Protein AF-A0A0P0N618-F1 (afdb_monomer_lite)

Organism: NCBI:txid1273541

pLDDT: mean 90.65, std 11.32, range [45.03, 98.25]

Radius of gyration: 12.12 Å; chains: 1; bounding box: 24×22×37 Å

Structure (mmCIF, N/CA/C/O backbone):
data_AF-A0A0P0N618-F1
#
_entry.id   AF-A0A0P0N618-F1
#
loop_
_atom_site.group_PDB
_atom_site.id
_atom_site.type_symbol
_atom_site.label_atom_id
_atom_site.label_alt_id
_atom_site.label_comp_id
_atom_site.label_asym_id
_atom_site.label_entity_id
_atom_site.label_seq_id
_atom_site.pdbx_PDB_ins_code
_atom_site.Cartn_x
_atom_site.Cartn_y
_atom_site.Cartn_z
_atom_site.occupancy
_atom_site.B_iso_or_equiv
_atom_site.auth_seq_id
_atom_site.auth_comp_id
_atom_site.auth_asym_id
_atom_site.auth_atom_id
_atom_site.pdbx_PDB_model_num
ATOM 1 N N . MET A 1 1 ? 0.474 10.234 17.162 1.00 45.03 1 MET A N 1
ATOM 2 C CA . MET A 1 1 ? -0.125 9.717 15.915 1.00 45.03 1 MET A CA 1
ATOM 3 C C . MET A 1 1 ? 0.198 8.244 15.884 1.00 45.03 1 MET A C 1
ATOM 5 O O . MET A 1 1 ? 1.373 7.931 16.013 1.00 45.03 1 MET A O 1
ATOM 9 N N . ASN A 1 2 ? -0.797 7.363 15.804 1.00 56.94 2 ASN A N 1
ATOM 10 C CA . ASN A 1 2 ? -0.501 5.946 15.611 1.00 56.94 2 ASN A CA 1
ATOM 11 C C . ASN A 1 2 ? 0.152 5.808 14.234 1.00 56.94 2 ASN A C 1
ATOM 13 O O . ASN A 1 2 ? -0.405 6.283 13.242 1.00 56.94 2 ASN A O 1
ATOM 17 N N . GLU A 1 3 ? 1.365 5.262 14.191 1.00 73.19 3 GLU A N 1
ATOM 18 C CA . GLU A 1 3 ? 2.018 4.945 12.927 1.00 73.19 3 GLU A CA 1
ATOM 19 C C . GLU A 1 3 ? 1.152 3.939 12.170 1.00 73.19 3 GLU A C 1
ATOM 21 O O . GLU A 1 3 ? 0.593 3.006 12.746 1.00 73.19 3 GLU A O 1
ATOM 26 N N . ILE A 1 4 ? 0.991 4.163 10.870 1.00 85.69 4 ILE A N 1
ATOM 27 C CA . ILE A 1 4 ? 0.212 3.263 10.030 1.00 85.69 4 ILE A CA 1
ATOM 28 C C . ILE A 1 4 ? 1.039 2.016 9.793 1.00 85.69 4 ILE A C 1
ATOM 30 O O . ILE A 1 4 ? 2.053 2.052 9.098 1.00 85.69 4 ILE A O 1
ATOM 34 N N . GLU A 1 5 ? 0.583 0.907 10.359 1.00 91.88 5 GLU A N 1
ATOM 35 C CA . GLU A 1 5 ? 1.211 -0.382 10.137 1.00 91.88 5 GLU A CA 1
ATOM 36 C C . GLU A 1 5 ? 0.806 -0.950 8.774 1.00 91.88 5 GLU A C 1
ATOM 38 O O . GLU A 1 5 ? -0.369 -1.220 8.504 1.00 91.88 5 GLU A O 1
ATOM 43 N N . LEU A 1 6 ? 1.808 -1.151 7.919 1.00 95.12 6 LEU A N 1
ATOM 44 C CA . LEU A 1 6 ? 1.664 -1.769 6.606 1.00 95.12 6 LEU A CA 1
ATOM 45 C C . LEU A 1 6 ? 2.153 -3.218 6.646 1.00 95.12 6 LEU A C 1
ATOM 47 O O . LEU A 1 6 ? 3.260 -3.506 7.101 1.00 95.12 6 LEU A O 1
ATOM 51 N N . GLU A 1 7 ? 1.336 -4.121 6.122 1.00 97.00 7 GLU A N 1
ATOM 52 C CA . GLU A 1 7 ? 1.668 -5.524 5.886 1.00 97.00 7 GLU A CA 1
ATOM 53 C C . GLU A 1 7 ? 1.888 -5.732 4.385 1.00 97.00 7 GLU A C 1
ATOM 55 O O . GLU A 1 7 ? 1.006 -5.413 3.588 1.00 97.00 7 GLU A O 1
ATOM 60 N N . LEU A 1 8 ? 3.062 -6.228 3.981 1.00 97.44 8 LEU A N 1
ATOM 61 C CA . LEU A 1 8 ? 3.302 -6.608 2.588 1.00 97.44 8 LEU A CA 1
ATOM 62 C C . LEU A 1 8 ? 2.546 -7.906 2.300 1.00 97.44 8 LEU A C 1
ATOM 64 O O . LEU A 1 8 ? 2.779 -8.913 2.961 1.00 97.44 8 LEU A O 1
ATOM 68 N N . VAL A 1 9 ? 1.654 -7.867 1.316 1.00 97.88 9 VAL A N 1
ATOM 69 C CA . VAL A 1 9 ? 0.798 -9.002 0.947 1.00 97.88 9 VAL A CA 1
ATOM 70 C C . VAL A 1 9 ? 1.324 -9.696 -0.296 1.00 97.88 9 VAL A C 1
ATOM 72 O O . VAL A 1 9 ? 1.295 -10.918 -0.382 1.00 97.88 9 VAL A O 1
ATOM 75 N N . GLU A 1 10 ? 1.779 -8.915 -1.272 1.00 97.38 10 GLU A N 1
ATOM 76 C CA . GLU A 1 10 ? 2.126 -9.433 -2.589 1.00 97.38 10 GLU A CA 1
ATOM 77 C C . GLU A 1 10 ? 3.201 -8.562 -3.243 1.00 97.38 10 GLU A C 1
ATOM 79 O O . GLU A 1 10 ? 3.145 -7.331 -3.167 1.00 97.38 10 GLU A O 1
ATOM 84 N N . GLU A 1 11 ? 4.146 -9.214 -3.914 1.00 97.44 11 GLU A N 1
ATOM 85 C CA . GLU A 1 11 ? 5.063 -8.618 -4.884 1.00 97.44 11 GLU A CA 1
ATOM 86 C C . GLU A 1 11 ? 4.818 -9.311 -6.225 1.00 97.44 11 GLU A C 1
ATOM 88 O O . GLU A 1 11 ? 4.781 -10.540 -6.297 1.00 97.44 11 GLU A O 1
ATOM 93 N N . TYR A 1 12 ? 4.624 -8.529 -7.283 1.00 95.50 12 TYR A N 1
ATOM 94 C CA . TYR A 1 12 ? 4.398 -9.048 -8.627 1.00 95.50 12 TYR A CA 1
ATOM 95 C C . TYR A 1 12 ? 4.939 -8.090 -9.683 1.00 95.50 12 TYR A C 1
ATOM 97 O O . TYR A 1 12 ? 5.149 -6.904 -9.434 1.00 95.50 12 TYR A O 1
ATOM 105 N N . GLU A 1 13 ? 5.144 -8.601 -10.889 1.00 95.44 13 GLU A N 1
ATOM 106 C CA . GLU A 1 13 ? 5.530 -7.798 -12.042 1.00 95.44 13 GLU A CA 1
ATOM 107 C C . GLU A 1 13 ? 4.349 -7.680 -13.005 1.00 95.44 13 GLU A C 1
ATOM 109 O O . GLU A 1 13 ? 3.647 -8.654 -13.278 1.00 95.44 13 GLU A O 1
ATOM 114 N N . LEU A 1 14 ? 4.108 -6.476 -13.519 1.00 92.25 14 LEU A N 1
ATOM 115 C CA . LEU A 1 14 ? 3.076 -6.236 -14.521 1.00 92.25 14 LEU A CA 1
ATOM 116 C C . LEU A 1 14 ? 3.570 -5.173 -15.504 1.00 92.25 14 LEU A C 1
ATOM 118 O O . LEU A 1 14 ? 3.906 -4.063 -15.102 1.00 92.25 14 LEU A O 1
ATOM 122 N N . LEU A 1 15 ? 3.595 -5.516 -16.796 1.00 93.44 15 LEU A N 1
ATOM 123 C CA . LEU A 1 15 ? 4.108 -4.659 -17.879 1.00 93.44 15 LEU A CA 1
ATOM 124 C C . LEU A 1 15 ? 5.568 -4.203 -17.671 1.00 93.44 15 LEU A C 1
ATOM 126 O O . LEU A 1 15 ? 5.912 -3.069 -17.986 1.00 93.44 15 LEU A O 1
ATOM 130 N N . GLY A 1 16 ? 6.423 -5.073 -17.122 1.00 94.19 16 GLY A N 1
ATOM 131 C CA . GLY A 1 16 ? 7.827 -4.746 -16.834 1.00 94.19 16 GLY A CA 1
ATOM 132 C C . GLY A 1 16 ? 8.034 -3.897 -15.576 1.00 94.19 16 GLY A C 1
ATOM 133 O O . GLY A 1 16 ? 9.157 -3.497 -15.277 1.00 94.19 16 GLY A O 1
ATOM 134 N N . GLU A 1 17 ? 6.966 -3.600 -14.832 1.00 94.38 17 GLU A N 1
ATOM 135 C CA . GLU A 1 17 ? 7.030 -2.829 -13.595 1.00 94.38 17 GLU A CA 1
ATOM 136 C C . GLU A 1 17 ? 6.811 -3.716 -12.371 1.00 94.38 17 GLU A C 1
ATOM 138 O O . GLU A 1 17 ? 5.799 -4.418 -12.273 1.00 94.38 17 GLU A O 1
ATOM 143 N N . LYS A 1 18 ? 7.715 -3.609 -11.392 1.00 96.50 18 LYS A N 1
ATOM 144 C CA . LYS A 1 18 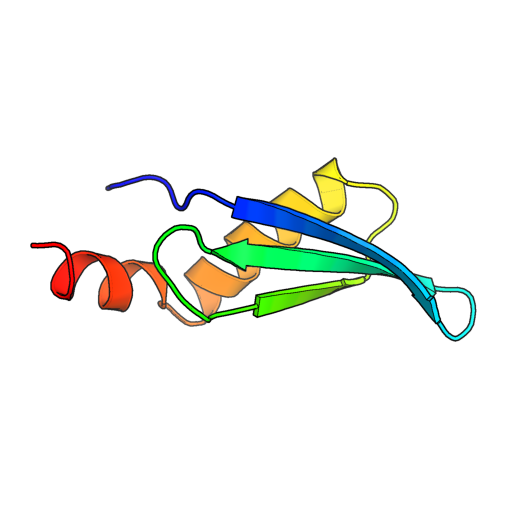? 7.532 -4.207 -10.068 1.00 96.50 18 LYS A CA 1
ATOM 145 C C . LYS A 1 18 ? 6.452 -3.467 -9.287 1.00 96.50 18 LYS A C 1
ATOM 147 O O . LYS A 1 18 ? 6.525 -2.252 -9.080 1.00 96.50 18 LYS A O 1
ATOM 152 N N . ARG A 1 19 ? 5.460 -4.219 -8.829 1.00 97.44 19 ARG A N 1
ATOM 153 C CA . ARG A 1 19 ? 4.328 -3.753 -8.039 1.00 97.44 19 ARG A CA 1
ATOM 154 C C . ARG A 1 19 ? 4.296 -4.469 -6.700 1.00 97.44 19 ARG A C 1
ATOM 156 O O . ARG A 1 19 ? 4.528 -5.670 -6.609 1.00 97.44 19 ARG A O 1
ATOM 163 N N . TYR A 1 20 ? 3.948 -3.709 -5.673 1.00 98.25 20 TYR A N 1
ATOM 164 C CA . TYR A 1 20 ? 3.813 -4.189 -4.309 1.00 98.25 20 TYR A CA 1
ATOM 165 C C . TYR A 1 20 ? 2.421 -3.844 -3.811 1.00 98.25 20 TYR A C 1
ATOM 167 O O . TYR A 1 20 ? 1.929 -2.727 -4.007 1.00 98.25 20 TYR A O 1
ATOM 175 N N . ARG A 1 21 ? 1.785 -4.812 -3.163 1.00 98.00 21 ARG A N 1
ATOM 176 C CA . ARG A 1 21 ? 0.496 -4.642 -2.507 1.00 98.00 21 ARG A CA 1
ATOM 177 C C . ARG A 1 21 ? 0.703 -4.664 -1.003 1.00 98.00 21 ARG A C 1
ATOM 179 O O . ARG A 1 21 ? 1.104 -5.683 -0.445 1.00 98.00 21 ARG A O 1
ATOM 186 N N . PHE A 1 22 ? 0.369 -3.558 -0.351 1.00 98.06 22 PHE A N 1
ATOM 187 C CA . PHE A 1 22 ? 0.338 -3.458 1.102 1.00 98.06 22 PHE A CA 1
ATOM 188 C C . PHE A 1 22 ? -1.094 -3.452 1.606 1.00 98.06 22 PHE A C 1
ATOM 190 O O . PHE A 1 22 ? -1.958 -2.794 1.031 1.00 98.06 22 PHE A O 1
ATOM 197 N N . ARG A 1 23 ? -1.337 -4.132 2.719 1.00 96.94 23 ARG A N 1
ATOM 198 C CA . ARG A 1 23 ? -2.556 -3.990 3.505 1.00 96.94 23 ARG A CA 1
ATOM 199 C C . ARG A 1 23 ? -2.283 -3.070 4.684 1.00 96.94 23 ARG A C 1
ATOM 201 O O . ARG A 1 23 ? -1.281 -3.233 5.377 1.00 96.94 23 ARG A O 1
ATOM 208 N N . ILE A 1 24 ? -3.188 -2.131 4.945 1.00 94.50 24 ILE A N 1
ATOM 209 C CA . ILE A 1 24 ? -3.163 -1.384 6.206 1.00 94.50 24 ILE A CA 1
ATOM 210 C C . ILE A 1 24 ? -3.716 -2.306 7.294 1.00 94.50 24 ILE A C 1
ATOM 212 O O . ILE A 1 24 ? -4.882 -2.721 7.219 1.00 94.50 24 ILE A O 1
ATOM 216 N N . LYS A 1 25 ? -2.893 -2.649 8.292 1.00 91.69 25 LYS A N 1
ATOM 217 C CA . LYS A 1 25 ? -3.303 -3.562 9.365 1.00 91.69 25 LYS A CA 1
ATOM 218 C C . LYS A 1 25 ? -4.554 -3.049 10.076 1.00 91.69 25 LYS A C 1
ATOM 220 O O . LYS A 1 25 ? -4.748 -1.851 10.253 1.00 91.69 25 LYS A O 1
ATOM 225 N N . GLY A 1 26 ? -5.424 -3.980 10.461 1.00 88.75 26 GLY A N 1
ATOM 226 C CA . GLY A 1 26 ? -6.711 -3.656 11.082 1.00 88.75 26 GLY A CA 1
ATOM 227 C C . GLY A 1 26 ? -7.783 -3.156 10.106 1.00 88.75 26 GLY A C 1
ATOM 228 O O . GLY A 1 26 ? -8.889 -2.851 10.535 1.00 88.75 26 GLY A O 1
ATOM 229 N N . THR A 1 27 ? -7.503 -3.107 8.798 1.00 90.69 27 THR A N 1
ATOM 230 C CA . THR A 1 27 ? -8.476 -2.693 7.775 1.00 90.69 27 THR A CA 1
ATOM 231 C C . THR A 1 27 ? -8.552 -3.702 6.625 1.00 90.69 27 THR A C 1
ATOM 233 O O . THR A 1 27 ? -7.757 -4.643 6.535 1.00 90.69 27 THR A O 1
ATOM 236 N N . SER A 1 28 ? -9.512 -3.515 5.720 1.00 94.50 28 SER A N 1
ATOM 237 C CA . SER A 1 28 ? -9.576 -4.187 4.414 1.00 94.50 28 SER A CA 1
ATOM 238 C C . SER A 1 28 ? -9.047 -3.302 3.275 1.00 94.50 28 SER A C 1
ATOM 240 O O . SER A 1 28 ? -9.369 -3.543 2.113 1.00 94.50 28 SER A O 1
ATOM 242 N N . ILE A 1 29 ? -8.280 -2.255 3.597 1.00 94.25 29 ILE A N 1
ATOM 243 C CA . ILE A 1 29 ? -7.735 -1.309 2.622 1.00 94.25 29 ILE A CA 1
ATOM 244 C C . ILE A 1 29 ? -6.393 -1.831 2.114 1.00 94.25 29 ILE A C 1
ATOM 246 O O . ILE A 1 29 ? -5.483 -2.116 2.899 1.00 94.25 29 ILE A O 1
ATOM 250 N N . TYR A 1 30 ? -6.280 -1.909 0.789 1.00 96.75 30 TYR A N 1
ATOM 251 C CA . TYR A 1 30 ? -5.063 -2.298 0.089 1.00 96.75 30 TYR A CA 1
ATOM 252 C C . TYR A 1 30 ? -4.513 -1.127 -0.720 1.00 96.75 30 TYR A C 1
ATOM 254 O O . TYR A 1 30 ? -5.252 -0.444 -1.428 1.00 96.75 30 TYR A O 1
ATOM 262 N N . LEU A 1 31 ? -3.202 -0.942 -0.647 1.00 96.81 31 LEU A N 1
ATOM 263 C CA . LEU A 1 31 ? -2.444 0.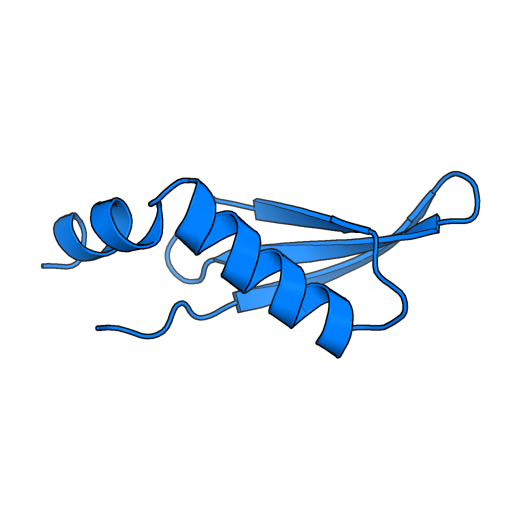043 -1.402 1.00 96.81 31 LEU A CA 1
ATOM 264 C C . LEU A 1 31 ? -1.575 -0.703 -2.406 1.00 96.81 31 LEU A C 1
ATOM 266 O O . LEU A 1 31 ? -0.759 -1.537 -2.019 1.00 96.81 31 LEU A O 1
ATOM 270 N N . ASN A 1 32 ? -1.756 -0.411 -3.691 1.00 96.81 32 ASN A N 1
ATOM 271 C CA . ASN A 1 32 ? -0.914 -0.953 -4.752 1.00 96.81 32 ASN A CA 1
ATOM 272 C C . ASN A 1 32 ? 0.045 0.143 -5.204 1.00 96.81 32 ASN A C 1
ATOM 274 O O . ASN A 1 32 ? -0.392 1.238 -5.558 1.00 96.81 32 ASN A O 1
ATOM 278 N N . VAL A 1 33 ? 1.337 -0.153 -5.200 1.00 96.81 33 VAL A N 1
ATOM 279 C CA . VAL A 1 33 ? 2.389 0.810 -5.527 1.00 96.81 33 VAL A CA 1
ATOM 280 C C . VAL A 1 33 ? 3.396 0.185 -6.479 1.00 96.81 33 VAL A C 1
ATOM 282 O O . VAL A 1 33 ? 3.885 -0.918 -6.245 1.00 96.81 33 VAL A O 1
ATOM 285 N N . THR A 1 34 ? 3.721 0.908 -7.549 1.00 97.19 34 THR A N 1
ATOM 286 C CA . THR A 1 34 ? 4.869 0.594 -8.406 1.00 97.19 34 THR A CA 1
ATOM 287 C C . THR A 1 34 ? 6.142 1.142 -7.753 1.00 97.19 34 THR A C 1
ATOM 289 O O . THR A 1 34 ? 6.226 2.334 -7.425 1.00 97.19 34 THR A O 1
ATOM 292 N N . ALA A 1 35 ? 7.151 0.295 -7.560 1.00 96.69 35 ALA A N 1
ATOM 293 C CA . ALA A 1 35 ? 8.377 0.660 -6.851 1.00 96.69 35 ALA A CA 1
ATOM 294 C C . ALA A 1 35 ? 9.576 -0.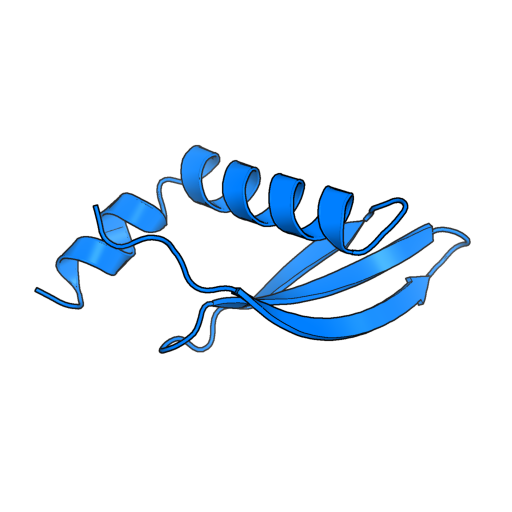194 -7.268 1.00 96.69 35 ALA A C 1
ATOM 296 O O . ALA A 1 35 ? 9.422 -1.231 -7.904 1.00 96.69 35 ALA A O 1
ATOM 297 N N . LYS A 1 36 ? 10.786 0.255 -6.930 1.00 94.75 36 LYS A N 1
ATOM 298 C CA . LYS A 1 36 ? 12.028 -0.453 -7.294 1.00 94.75 36 LYS A CA 1
ATOM 299 C C . LYS A 1 36 ? 12.313 -1.643 -6.374 1.00 94.75 36 LYS A C 1
ATOM 301 O O . LYS A 1 36 ? 12.754 -2.693 -6.836 1.00 94.75 36 LYS A O 1
ATOM 306 N N . ASP A 1 37 ? 12.008 -1.477 -5.096 1.00 95.88 37 ASP A N 1
ATOM 307 C CA . ASP A 1 37 ? 12.187 -2.444 -4.017 1.00 95.88 37 ASP A CA 1
ATOM 308 C C . ASP A 1 37 ? 11.091 -2.242 -2.953 1.00 95.88 37 ASP A C 1
ATOM 310 O O . ASP A 1 37 ? 10.274 -1.320 -3.048 1.00 95.88 37 ASP A O 1
ATOM 314 N N . VAL A 1 38 ? 11.059 -3.120 -1.949 1.00 95.50 38 VAL A N 1
ATOM 315 C CA . VAL A 1 38 ? 10.051 -3.104 -0.877 1.00 95.50 38 VAL A CA 1
ATOM 316 C C . VAL A 1 38 ? 10.106 -1.817 -0.042 1.00 95.50 38 VAL A C 1
ATOM 318 O O . VAL A 1 38 ? 9.061 -1.359 0.424 1.00 95.50 38 VAL A O 1
ATOM 321 N N . GLU A 1 39 ? 11.285 -1.220 0.147 1.00 95.44 39 GLU A N 1
ATOM 322 C CA . GLU A 1 39 ? 11.450 -0.030 0.990 1.00 95.44 39 GLU A CA 1
ATOM 323 C C . GLU A 1 39 ? 10.933 1.228 0.276 1.00 95.44 39 GLU A C 1
ATOM 325 O O . GLU A 1 39 ? 10.132 1.977 0.841 1.00 95.44 39 GLU A O 1
ATOM 330 N N . ASP A 1 40 ? 11.272 1.404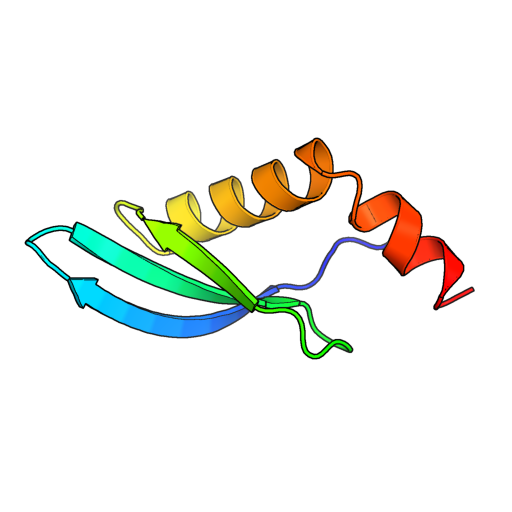 -1.008 1.00 97.12 40 ASP A N 1
ATOM 331 C CA . ASP A 1 40 ? 10.673 2.423 -1.885 1.00 97.12 40 ASP A CA 1
ATOM 332 C C . ASP A 1 40 ? 9.145 2.268 -1.932 1.00 97.12 40 ASP A C 1
ATOM 334 O O . ASP A 1 40 ? 8.393 3.242 -1.831 1.00 97.12 40 ASP A O 1
ATOM 338 N N . ALA A 1 41 ? 8.662 1.026 -2.016 1.00 97.25 41 ALA A N 1
ATOM 339 C CA . ALA A 1 41 ? 7.237 0.732 -2.026 1.00 97.25 41 ALA A CA 1
ATOM 340 C C . ALA A 1 41 ? 6.551 1.138 -0.711 1.00 97.25 41 ALA A C 1
ATOM 342 O O . ALA A 1 41 ? 5.502 1.790 -0.733 1.00 97.25 41 ALA A O 1
ATOM 343 N N . ARG A 1 42 ? 7.159 0.806 0.434 1.00 96.31 42 ARG A N 1
ATOM 344 C CA . ARG A 1 42 ? 6.669 1.184 1.765 1.00 96.31 42 ARG A CA 1
ATOM 345 C C . ARG A 1 42 ? 6.606 2.703 1.912 1.00 96.31 42 ARG A C 1
ATOM 347 O O . ARG A 1 42 ? 5.576 3.229 2.335 1.00 96.31 42 ARG A O 1
ATOM 354 N N . GLN A 1 43 ? 7.661 3.413 1.516 1.00 96.62 43 GLN A N 1
ATOM 355 C CA . GLN A 1 43 ? 7.704 4.870 1.607 1.00 96.62 43 GLN A CA 1
ATOM 356 C C . GLN A 1 43 ? 6.620 5.525 0.738 1.00 96.62 43 GLN A C 1
ATOM 358 O O . GLN A 1 43 ? 5.926 6.432 1.204 1.00 96.62 43 GLN A O 1
ATOM 363 N N . LYS A 1 44 ? 6.409 5.036 -0.491 1.00 97.00 44 LYS A N 1
ATOM 364 C CA . LYS A 1 44 ? 5.330 5.505 -1.378 1.00 97.00 44 LYS A CA 1
ATOM 365 C C . LYS A 1 44 ? 3.943 5.244 -0.807 1.00 97.00 44 LYS A C 1
ATOM 367 O O . LYS A 1 44 ? 3.090 6.125 -0.872 1.00 97.00 44 LYS A O 1
ATOM 372 N N . ALA A 1 45 ? 3.717 4.067 -0.227 1.00 96.75 45 ALA A N 1
ATOM 373 C CA . ALA A 1 45 ? 2.447 3.736 0.409 1.00 96.75 45 ALA A CA 1
ATOM 374 C C . ALA A 1 45 ? 2.148 4.677 1.591 1.00 96.75 45 ALA A C 1
ATOM 376 O O . ALA A 1 45 ? 1.040 5.201 1.690 1.00 96.75 45 ALA A O 1
ATOM 377 N N . ILE A 1 46 ? 3.143 4.970 2.439 1.00 94.88 46 ILE A N 1
ATOM 378 C CA . ILE A 1 46 ? 3.006 5.936 3.544 1.00 94.88 46 ILE A CA 1
ATOM 379 C C . ILE A 1 46 ? 2.679 7.337 3.014 1.00 94.88 46 ILE A C 1
ATOM 381 O O . ILE A 1 46 ? 1.789 8.003 3.546 1.00 94.88 46 ILE A O 1
ATOM 385 N N . THR A 1 47 ? 3.379 7.791 1.971 1.00 95.56 47 THR A N 1
ATOM 386 C CA . THR A 1 47 ? 3.122 9.096 1.346 1.00 95.56 47 THR A CA 1
ATOM 387 C C . THR A 1 47 ? 1.702 9.174 0.790 1.00 95.56 47 THR A C 1
ATOM 389 O O . THR A 1 47 ? 0.979 10.105 1.131 1.00 95.56 47 THR A O 1
ATOM 392 N N . MET A 1 48 ? 1.264 8.159 0.039 1.00 95.19 48 MET A N 1
ATOM 393 C CA . MET A 1 48 ? -0.086 8.091 -0.527 1.00 95.19 48 MET A CA 1
ATOM 394 C C . MET A 1 48 ? -1.160 8.225 0.555 1.00 95.19 48 MET A C 1
ATOM 396 O O . MET A 1 48 ? -2.109 8.988 0.394 1.00 95.19 48 MET A O 1
ATOM 400 N N . VAL A 1 49 ? -0.996 7.529 1.684 1.00 94.19 49 VAL A N 1
ATOM 401 C CA . VAL A 1 49 ? -1.948 7.608 2.799 1.00 94.19 49 VAL A CA 1
ATOM 402 C C . VAL A 1 49 ? -2.030 9.017 3.391 1.00 94.19 49 VAL A C 1
ATOM 404 O O . VAL A 1 49 ? -3.134 9.487 3.681 1.00 94.19 49 VAL A O 1
ATOM 407 N N . LYS A 1 50 ? -0.889 9.698 3.546 1.00 92.50 50 LYS A N 1
ATOM 408 C CA . LYS A 1 50 ? -0.839 11.082 4.040 1.00 92.50 50 LYS A CA 1
ATOM 409 C C . LYS A 1 50 ? -1.482 12.060 3.054 1.00 92.50 50 LYS A C 1
ATOM 411 O O . LYS A 1 50 ? -2.230 12.938 3.475 1.00 92.50 50 LYS A O 1
ATOM 416 N N . GLU A 1 51 ? -1.231 11.896 1.756 1.00 94.62 51 GLU A N 1
ATOM 417 C CA . GLU A 1 51 ? -1.773 12.767 0.703 1.00 94.62 51 GLU A CA 1
ATOM 418 C C . GLU A 1 51 ? -3.302 12.711 0.633 1.00 94.62 51 GLU A C 1
ATOM 420 O O . GLU A 1 51 ? -3.956 13.749 0.543 1.00 94.62 51 GLU A O 1
ATOM 425 N N . ILE A 1 52 ? -3.891 11.517 0.761 1.00 93.31 52 ILE A N 1
ATOM 426 C CA . ILE A 1 52 ? -5.355 11.349 0.788 1.00 93.31 52 ILE A CA 1
ATOM 427 C C . ILE A 1 52 ? -5.961 11.559 2.185 1.00 93.31 52 ILE A C 1
ATOM 429 O O . ILE A 1 52 ? -7.167 11.385 2.368 1.00 93.31 52 ILE A O 1
ATOM 433 N N . ARG A 1 53 ? -5.135 11.917 3.179 1.00 91.94 53 ARG A N 1
ATOM 434 C CA . ARG A 1 53 ? -5.512 12.108 4.590 1.00 91.94 53 ARG A CA 1
ATOM 435 C C . ARG A 1 53 ? -6.224 10.910 5.223 1.00 9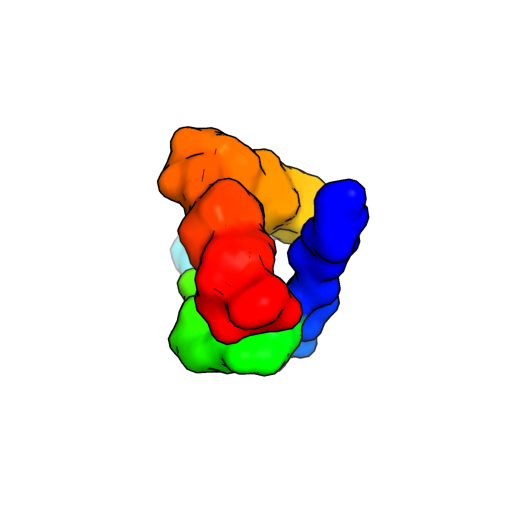1.94 53 ARG A C 1
ATOM 437 O O . ARG A 1 53 ? -7.068 11.072 6.112 1.00 91.94 53 ARG A O 1
ATOM 444 N N . LEU A 1 54 ? -5.915 9.700 4.766 1.00 89.56 54 LEU A N 1
ATOM 445 C CA . LEU A 1 54 ? -6.539 8.488 5.291 1.00 89.56 54 LEU A CA 1
ATOM 446 C C . LEU A 1 54 ? -6.066 8.200 6.727 1.00 89.56 54 LEU A C 1
ATOM 448 O O . LEU A 1 54 ? -6.843 7.694 7.531 1.00 89.56 54 LEU A O 1
ATOM 452 N N . ASP A 1 55 ? -4.859 8.626 7.099 1.00 87.31 55 ASP A N 1
ATOM 453 C CA . ASP A 1 55 ? -4.354 8.616 8.479 1.00 87.31 55 ASP A CA 1
ATOM 454 C C . ASP A 1 55 ? -5.285 9.353 9.463 1.00 87.31 55 ASP A C 1
ATOM 456 O O . ASP A 1 55 ? -5.620 8.849 10.541 1.00 87.31 55 ASP A O 1
ATOM 460 N N . ALA A 1 56 ? -5.776 10.526 9.062 1.00 87.25 56 ALA A N 1
ATOM 461 C CA . ALA A 1 56 ? -6.691 11.337 9.859 1.00 87.25 56 ALA A CA 1
ATOM 462 C C . ALA A 1 56 ? -8.096 10.721 9.983 1.00 87.25 56 ALA A C 1
ATOM 464 O O . ALA A 1 56 ? -8.825 11.042 10.920 1.00 87.25 56 ALA A O 1
ATOM 465 N N . ILE A 1 57 ? -8.501 9.869 9.037 1.00 86.38 57 ILE A N 1
ATOM 466 C CA . ILE A 1 57 ? -9.782 9.150 9.085 1.00 86.38 57 ILE A CA 1
ATOM 467 C C . ILE A 1 57 ? -9.648 7.907 9.965 1.00 86.38 57 ILE A C 1
ATOM 469 O O . ILE A 1 57 ? -10.463 7.704 10.861 1.00 86.38 57 ILE A O 1
ATOM 473 N N . LEU A 1 58 ? -8.602 7.105 9.752 1.00 84.94 58 LEU A N 1
ATOM 474 C CA . LEU A 1 58 ? -8.370 5.869 10.502 1.00 84.94 58 LEU A CA 1
ATOM 475 C C . LEU A 1 58 ? -8.203 6.136 12.001 1.00 84.94 58 LEU A C 1
ATOM 477 O O . LEU A 1 58 ? -8.808 5.445 12.813 1.00 84.94 58 LEU A O 1
ATOM 481 N N . SER A 1 59 ? -7.482 7.200 12.364 1.00 81.56 59 SER A N 1
ATOM 482 C CA . SER A 1 59 ? -7.322 7.623 13.764 1.00 81.56 59 SER A CA 1
ATOM 483 C C . SER A 1 59 ? -8.630 7.982 14.480 1.00 81.56 59 SER A C 1
ATOM 485 O O . SER A 1 59 ? -8.672 7.910 15.703 1.00 81.56 59 SER A O 1
ATOM 487 N N . LYS A 1 60 ? -9.701 8.335 13.754 1.00 77.75 60 LYS A N 1
ATOM 488 C CA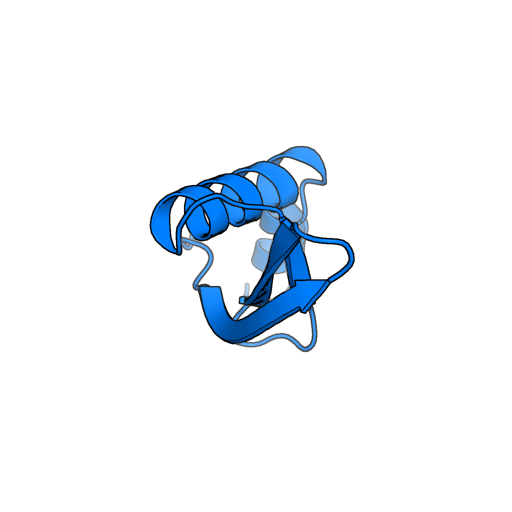 . LYS A 1 60 ? -11.031 8.606 14.333 1.00 77.75 60 LYS A CA 1
ATOM 489 C C . LYS A 1 60 ? -11.881 7.353 14.525 1.00 77.75 60 LYS A C 1
ATOM 491 O O . LYS A 1 60 ? -12.865 7.409 15.249 1.00 77.75 60 LYS A O 1
ATOM 496 N N . LEU A 1 61 ? -11.555 6.264 13.829 1.00 68.00 61 LEU A N 1
ATOM 497 C CA . LEU A 1 61 ? -12.295 5.000 13.893 1.00 68.00 61 LEU A CA 1
ATOM 498 C C . LEU A 1 61 ? -11.734 4.054 14.961 1.00 68.00 61 LEU A C 1
ATOM 500 O O . LEU A 1 61 ? -12.433 3.149 15.402 1.00 68.00 61 LEU A O 1
ATOM 504 N N . THR A 1 62 ? -10.477 4.254 15.356 1.00 59.16 62 THR A N 1
ATOM 505 C CA . THR A 1 62 ? -9.782 3.471 16.389 1.00 59.16 62 THR A CA 1
ATOM 506 C C . THR A 1 62 ? -9.670 4.209 17.729 1.00 59.16 62 THR A C 1
ATOM 508 O O . THR A 1 62 ? -8.845 3.821 18.555 1.00 59.16 62 THR A O 1
ATOM 511 N N . GLY A 1 63 ? -10.411 5.308 17.903 1.00 53.59 63 GLY A N 1
ATOM 512 C CA . GLY A 1 63 ? -10.419 6.156 19.099 1.00 53.59 63 GLY A CA 1
ATOM 513 C C . GLY A 1 63 ? -11.736 6.086 19.853 1.00 53.59 63 GLY A C 1
ATOM 514 O O . GLY A 1 63 ? -12.763 5.784 19.206 1.00 53.59 63 GLY A O 1
#

Sequence (63 aa):
MNEIELELVEEYELLGEKRYRFRIKGTSIYLNVTAKDVEDARQKAITMVKEIRLDAILSKLTG

Foldseek 3Di:
DPPFDWDWDDWDDDPNFIWTWIDRPPDPDIDIDTADDPVRRVVVSSVVCVVVVVVVVVVVVVD

Secondary structure (DSSP, 8-state):
-----EEEEEEEEETTEEEEEEEETTSS-EEEEE-SSHHHHHHHHHHHHHHTTHHHHHHHH--